Protein AF-A0A853F4I7-F1 (afdb_monomer_lite)

Radius of gyration: 21.57 Å; chains: 1; bounding box: 41×58×52 Å

Secondary structure (DSSP, 8-state):
--------EEEEE-BTTB-EEEE-S-BSSTTSEEEEEEETTT--EEEEPBTTTEEEEEEEEEETTEEEEEEEEEEESSPPPTTEEEEEEE---S-------S-SSS-HHHHHHHHHHHHHHHHHHHHHHHTSPP--TT--------------------

Foldseek 3Di:
DDQPDPDQKDKAFAAQVDQKDKDQAWDDDFVQKWKWKAQQPPRDIDTDDDPPFKDKAFDWDDDDNDTIRRMTMIGGPHGDHRRIMIMMGGHDDLDDPDDDDPDDPDPRVVVSVVSVVVSVVVVVVVVVVVPDDDDDPPDDDDDDDDDPPDDDDPDDDD

pLDDT: mean 84.35, std 14.31, range [34.12, 97.0]

Structure (mmCIF, N/CA/C/O backbone):
data_AF-A0A853F4I7-F1
#
_entry.id   AF-A0A853F4I7-F1
#
loop_
_atom_site.group_PDB
_atom_site.id
_atom_site.type_symbol
_atom_site.label_atom_id
_atom_site.label_alt_id
_atom_site.label_comp_id
_atom_site.label_asym_id
_atom_site.label_entity_id
_atom_site.label_seq_id
_atom_site.pdbx_PDB_ins_code
_atom_site.Cartn_x
_atom_site.Cartn_y
_atom_site.Cartn_z
_atom_site.occupancy
_atom_site.B_iso_or_equiv
_atom_site.auth_seq_id
_atom_site.auth_comp_id
_atom_site.auth_asym_id
_atom_site.auth_atom_id
_atom_site.pdbx_PDB_model_num
ATOM 1 N N . MET A 1 1 ? 20.266 5.084 -2.863 1.00 52.44 1 MET A N 1
ATOM 2 C CA . MET A 1 1 ? 19.005 5.350 -2.140 1.00 52.44 1 MET A CA 1
ATOM 3 C C . MET A 1 1 ? 18.357 4.015 -1.840 1.00 52.44 1 MET A C 1
ATOM 5 O O . MET A 1 1 ? 17.773 3.436 -2.742 1.00 52.44 1 MET A O 1
ATOM 9 N N . ALA A 1 2 ? 18.571 3.481 -0.638 1.00 55.16 2 ALA A N 1
ATOM 10 C CA . ALA A 1 2 ? 18.044 2.181 -0.230 1.00 55.16 2 ALA A CA 1
ATOM 11 C C . ALA A 1 2 ? 16.794 2.379 0.634 1.00 55.16 2 ALA A C 1
ATOM 13 O O . ALA A 1 2 ? 16.713 3.338 1.402 1.00 55.16 2 ALA A O 1
ATOM 14 N N . ILE A 1 3 ? 15.818 1.486 0.491 1.00 63.78 3 ILE A N 1
ATOM 15 C CA . ILE A 1 3 ? 14.719 1.377 1.449 1.00 63.78 3 ILE A CA 1
ATOM 16 C C . ILE A 1 3 ? 15.298 0.666 2.676 1.00 63.78 3 ILE A C 1
ATOM 18 O O . ILE A 1 3 ? 15.558 -0.529 2.619 1.00 63.78 3 ILE A O 1
ATOM 22 N N . ASP A 1 4 ? 15.541 1.420 3.747 1.00 64.38 4 ASP A N 1
ATOM 23 C CA . ASP A 1 4 ? 16.132 0.918 5.004 1.00 64.38 4 ASP A CA 1
ATOM 24 C C . ASP A 1 4 ? 15.067 0.630 6.084 1.00 64.38 4 ASP A C 1
ATOM 26 O O . ASP A 1 4 ? 15.334 0.060 7.136 1.00 64.38 4 ASP A O 1
ATOM 30 N N . VAL A 1 5 ? 13.810 1.002 5.814 1.00 67.50 5 VAL A N 1
ATOM 31 C CA . VAL A 1 5 ? 12.677 0.787 6.722 1.00 67.50 5 VAL A CA 1
ATOM 32 C C . VAL A 1 5 ? 11.815 -0.354 6.192 1.00 67.50 5 VAL A C 1
ATOM 34 O O . VAL A 1 5 ? 11.283 -0.285 5.085 1.00 67.50 5 VAL A O 1
ATOM 37 N N . THR A 1 6 ? 11.649 -1.399 7.000 1.00 71.69 6 THR A N 1
ATOM 38 C CA . THR A 1 6 ? 10.828 -2.579 6.673 1.00 71.69 6 THR A CA 1
ATOM 39 C C . THR A 1 6 ? 9.344 -2.392 6.991 1.00 71.69 6 THR A C 1
ATOM 41 O O . THR A 1 6 ? 8.516 -3.214 6.598 1.00 71.69 6 THR A O 1
ATOM 44 N N . SER A 1 7 ? 8.978 -1.310 7.685 1.00 79.62 7 SER A N 1
ATOM 45 C CA . SER A 1 7 ? 7.586 -1.036 8.033 1.00 79.62 7 SER A CA 1
ATOM 46 C C . SER A 1 7 ? 6.795 -0.496 6.837 1.00 79.62 7 SER A C 1
ATOM 48 O O . SER A 1 7 ? 7.118 0.553 6.285 1.00 79.62 7 SER A O 1
ATOM 50 N N . ASN A 1 8 ? 5.729 -1.207 6.458 1.00 86.75 8 ASN A N 1
ATOM 51 C CA . ASN A 1 8 ? 4.779 -0.803 5.409 1.00 86.75 8 ASN A CA 1
ATOM 52 C C . ASN A 1 8 ? 3.519 -0.111 5.966 1.00 86.75 8 ASN A C 1
ATOM 54 O O . ASN A 1 8 ? 2.627 0.269 5.206 1.00 86.75 8 ASN A O 1
ATOM 58 N N . ARG A 1 9 ? 3.404 -0.024 7.296 1.00 91.94 9 ARG A N 1
ATOM 59 C CA . ARG A 1 9 ? 2.224 0.507 7.979 1.00 91.94 9 ARG A CA 1
ATOM 60 C C . ARG A 1 9 ? 2.586 1.183 9.293 1.00 91.94 9 ARG A C 1
ATOM 62 O O . ARG A 1 9 ? 3.571 0.827 9.934 1.00 91.94 9 ARG A O 1
ATOM 69 N N . VAL A 1 10 ? 1.741 2.103 9.722 1.00 93.00 10 VAL A N 1
ATOM 70 C CA . VAL A 1 10 ? 1.800 2.755 11.030 1.00 93.00 10 VAL A CA 1
ATOM 71 C C . VAL A 1 10 ? 0.409 2.666 11.646 1.00 93.00 10 VAL A C 1
ATOM 73 O O . VAL A 1 10 ? -0.570 2.948 10.964 1.00 93.00 10 VAL A O 1
ATOM 76 N N . GLN A 1 11 ? 0.314 2.253 12.908 1.00 93.44 11 GLN A N 1
ATOM 77 C CA . GLN A 1 11 ? -0.940 2.244 13.661 1.00 93.44 11 GLN A CA 1
ATOM 78 C C . GLN A 1 11 ? -0.738 3.027 14.954 1.00 93.44 11 GLN A C 1
ATOM 80 O O . GLN A 1 11 ? 0.187 2.731 15.711 1.00 93.44 11 GLN A O 1
ATOM 85 N N . VAL A 1 12 ? -1.573 4.038 15.178 1.00 93.81 12 VAL A N 1
ATOM 86 C CA . VAL A 1 12 ? -1.483 4.949 16.327 1.00 93.81 12 VAL A CA 1
ATOM 87 C C . VAL A 1 12 ? -2.878 5.158 16.896 1.00 93.81 12 VAL A C 1
ATOM 89 O O . VAL A 1 12 ? -3.839 5.256 16.143 1.00 93.81 12 VAL A O 1
ATOM 92 N N . GLN A 1 13 ? -2.999 5.231 18.219 1.00 93.00 13 GLN A N 1
ATOM 93 C CA . GLN A 1 13 ? -4.278 5.519 18.867 1.00 93.00 13 GLN A CA 1
ATOM 94 C C . GLN A 1 13 ? -4.762 6.918 18.483 1.00 93.00 13 GLN A C 1
ATOM 96 O O . GLN A 1 13 ? -3.985 7.877 18.518 1.00 93.00 13 GLN A O 1
ATOM 101 N N . ALA A 1 14 ? -6.032 7.028 18.102 1.00 91.12 14 ALA A N 1
ATOM 102 C CA . A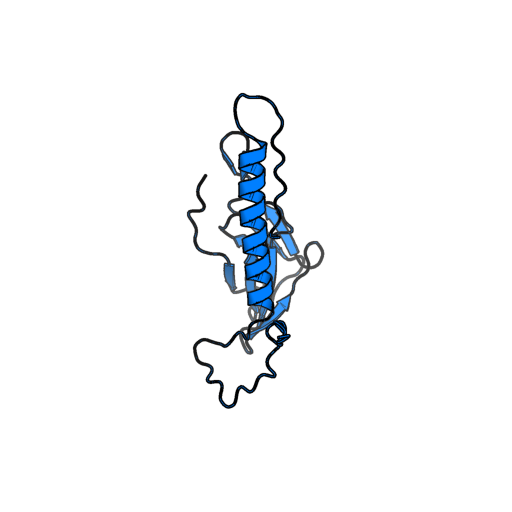LA A 1 14 ? -6.631 8.316 17.811 1.00 91.12 14 ALA A CA 1
ATOM 103 C C . ALA A 1 14 ? -6.841 9.116 19.103 1.00 91.12 14 ALA A C 1
ATOM 105 O O . ALA A 1 14 ? -7.005 8.548 20.184 1.00 91.12 14 ALA A O 1
ATOM 106 N N . SER A 1 15 ? -6.849 10.443 18.979 1.00 87.81 15 SER A N 1
ATOM 107 C CA . SER A 1 15 ? -7.227 11.346 20.062 1.00 87.81 15 SER A CA 1
ATOM 108 C C . SER A 1 15 ? -8.214 12.412 19.593 1.00 87.81 15 SER A C 1
ATOM 110 O O . SER A 1 15 ? -8.058 12.989 18.518 1.00 87.81 15 SER A O 1
ATOM 112 N N . SER A 1 16 ? -9.148 12.762 20.470 1.00 87.88 16 SER A N 1
ATOM 113 C CA . SER A 1 16 ? -10.090 13.883 20.360 1.00 87.88 16 SER A CA 1
ATOM 114 C C . SER A 1 16 ? -9.450 15.268 20.289 1.00 87.88 16 SER A C 1
ATOM 116 O O . SER A 1 16 ? -10.124 16.239 19.953 1.00 87.88 16 SER A O 1
ATOM 118 N N . THR A 1 17 ? -8.149 15.374 20.562 1.00 86.94 17 THR A N 1
ATOM 119 C CA . THR A 1 17 ? -7.395 16.639 20.508 1.00 86.94 17 THR A CA 1
ATOM 120 C C . THR A 1 17 ? -6.344 16.672 19.400 1.00 86.94 17 THR A C 1
ATOM 122 O O . THR A 1 17 ? -5.817 17.739 19.077 1.00 86.94 17 THR A O 1
ATOM 125 N N . VAL A 1 18 ? -6.039 15.521 18.791 1.00 90.25 18 VAL A N 1
ATOM 126 C CA . VAL A 1 18 ? -4.974 15.375 17.795 1.00 90.25 18 VAL A CA 1
ATOM 127 C C . VAL A 1 18 ? -5.573 14.944 16.466 1.00 90.25 18 VAL A C 1
ATOM 129 O O . VAL A 1 18 ? -6.108 13.850 16.313 1.00 90.25 18 VAL A O 1
ATOM 132 N N . ARG A 1 19 ? -5.422 15.799 15.455 1.00 92.12 19 ARG A N 1
ATOM 133 C CA . ARG A 1 19 ? -5.844 15.497 14.078 1.00 92.12 19 ARG A CA 1
ATOM 134 C C . ARG A 1 19 ? -4.703 15.066 13.171 1.00 92.12 19 ARG A C 1
ATOM 136 O O . ARG A 1 19 ? -4.968 14.583 12.074 1.00 92.12 19 ARG A O 1
ATOM 143 N N . LYS A 1 20 ? -3.458 15.291 13.595 1.00 94.75 20 LYS A N 1
ATOM 144 C CA . LYS A 1 20 ? -2.257 15.065 12.793 1.00 94.75 20 LYS A CA 1
ATOM 145 C C . LYS A 1 20 ? -1.551 13.787 13.235 1.00 94.75 20 LYS A C 1
ATOM 147 O O . LYS A 1 20 ? -1.225 13.653 14.408 1.00 94.75 20 LYS A O 1
ATOM 152 N N . TYR A 1 21 ? -1.268 12.907 12.282 1.00 94.62 21 TYR A N 1
ATOM 153 C CA . TYR A 1 21 ? -0.577 11.640 12.508 1.00 94.62 21 TYR A CA 1
ATOM 154 C C . TYR A 1 21 ? 0.576 11.510 11.516 1.00 94.62 21 TYR A C 1
ATOM 156 O O . TYR A 1 21 ? 0.376 11.631 10.307 1.00 94.62 21 TYR A O 1
ATOM 164 N N . ASP A 1 22 ? 1.784 11.290 12.024 1.00 94.31 22 ASP A N 1
ATOM 165 C CA . ASP A 1 22 ? 2.991 11.185 11.206 1.00 94.31 22 ASP A CA 1
ATOM 166 C C . ASP A 1 22 ? 3.246 9.730 10.768 1.00 94.31 22 ASP A C 1
ATOM 168 O O . ASP A 1 22 ? 2.919 8.776 11.476 1.00 94.31 22 ASP A O 1
ATOM 172 N N . PHE A 1 23 ? 3.871 9.556 9.604 1.00 92.31 23 PHE A N 1
ATOM 173 C CA . PHE A 1 23 ? 4.362 8.270 9.111 1.00 92.31 23 PHE A CA 1
ATOM 174 C C . PHE A 1 23 ? 5.812 8.388 8.625 1.00 92.31 23 PHE A C 1
ATOM 176 O O . PHE A 1 23 ? 6.263 9.446 8.181 1.00 92.31 23 PHE A O 1
ATOM 183 N N . ASN A 1 24 ? 6.556 7.284 8.708 1.00 89.44 24 ASN A N 1
ATOM 184 C CA . ASN A 1 24 ? 8.012 7.238 8.533 1.00 89.44 24 ASN A CA 1
ATOM 185 C C . ASN A 1 24 ? 8.479 6.232 7.464 1.00 89.44 24 ASN A C 1
ATOM 187 O O . ASN A 1 24 ? 9.566 5.666 7.571 1.00 89.44 24 ASN A O 1
ATOM 191 N N . PHE A 1 25 ? 7.653 5.990 6.449 1.00 88.06 25 PHE A N 1
ATOM 192 C CA . PHE A 1 25 ? 7.997 5.146 5.308 1.00 88.06 25 PHE A CA 1
ATOM 193 C C . PHE A 1 25 ? 7.899 5.923 3.995 1.00 88.06 25 PHE A C 1
ATOM 195 O O . PHE A 1 25 ? 7.179 6.916 3.879 1.00 88.06 25 PHE A O 1
ATOM 202 N N . ARG A 1 26 ? 8.621 5.434 2.983 1.00 87.19 26 ARG A N 1
ATOM 203 C CA . ARG A 1 26 ? 8.705 6.085 1.676 1.00 87.19 26 ARG A CA 1
ATOM 204 C C . ARG A 1 26 ? 7.446 5.892 0.831 1.00 87.19 26 ARG A C 1
ATOM 206 O O . ARG A 1 26 ? 7.003 4.752 0.672 1.00 87.19 26 ARG A O 1
ATOM 213 N N . VAL A 1 27 ? 6.987 6.987 0.224 1.00 89.31 27 VAL A N 1
ATOM 214 C CA . VAL A 1 27 ? 5.939 7.077 -0.810 1.00 89.31 27 VAL A CA 1
ATOM 215 C C . VAL A 1 27 ? 6.416 7.944 -1.986 1.00 89.31 27 VAL A C 1
ATOM 217 O O . VAL A 1 27 ? 7.452 8.608 -1.880 1.00 89.31 27 VAL A O 1
ATOM 220 N N . PHE A 1 28 ? 5.703 7.931 -3.112 1.00 87.75 28 PHE A N 1
ATOM 221 C CA . PHE A 1 28 ? 6.027 8.747 -4.291 1.00 87.75 28 PHE A CA 1
ATOM 222 C C . PHE A 1 28 ? 5.044 9.903 -4.488 1.00 87.75 28 PHE A C 1
ATOM 224 O O . PHE A 1 28 ? 5.441 10.962 -4.968 1.00 87.75 28 PHE A O 1
ATOM 231 N N . GLN A 1 29 ? 3.800 9.729 -4.054 1.00 90.12 29 GLN A N 1
ATOM 232 C CA . GLN A 1 29 ? 2.728 10.722 -4.119 1.00 90.12 29 GLN A CA 1
ATOM 233 C C . GLN A 1 29 ? 1.760 10.562 -2.938 1.00 90.12 29 GLN A C 1
ATOM 235 O O . GLN A 1 29 ? 1.812 9.590 -2.184 1.00 90.12 29 GLN A O 1
ATOM 240 N N . ASP A 1 30 ? 0.879 11.540 -2.750 1.00 91.06 30 ASP A N 1
ATOM 241 C CA . ASP A 1 30 ? -0.112 11.560 -1.668 1.00 91.06 30 ASP A CA 1
ATOM 242 C C . ASP A 1 30 ? -1.166 10.448 -1.788 1.00 91.06 30 ASP A C 1
ATOM 244 O O . ASP A 1 30 ? -1.679 9.968 -0.776 1.00 91.06 30 ASP A O 1
ATOM 248 N N . THR A 1 31 ? -1.451 10.015 -3.015 1.00 92.69 31 THR A N 1
ATOM 249 C CA . THR A 1 31 ? -2.380 8.923 -3.331 1.00 92.69 31 THR A CA 1
ATOM 250 C C . THR A 1 31 ? -1.826 7.525 -3.049 1.00 92.69 31 THR A C 1
ATOM 252 O O . THR A 1 31 ? -2.599 6.570 -3.055 1.00 92.69 31 THR A O 1
ATOM 255 N N . ASP A 1 32 ? -0.538 7.382 -2.713 1.00 92.44 32 ASP A N 1
ATOM 256 C CA . ASP A 1 32 ? 0.086 6.084 -2.400 1.00 92.44 32 ASP A CA 1
ATOM 257 C C . ASP A 1 32 ? -0.226 5.578 -0.972 1.00 92.44 32 ASP A C 1
ATOM 259 O O . ASP A 1 32 ? 0.488 4.736 -0.411 1.00 92.44 32 ASP A O 1
ATOM 263 N N . LEU A 1 33 ? -1.261 6.126 -0.336 1.00 93.88 33 LEU A N 1
ATOM 264 C CA . LEU A 1 33 ? -1.642 5.856 1.045 1.00 93.88 33 LEU A CA 1
ATOM 265 C C . LEU A 1 33 ? -3.100 5.414 1.124 1.00 93.88 33 LEU A C 1
ATOM 267 O O . LEU A 1 33 ? -3.992 6.075 0.596 1.00 93.88 33 LEU A O 1
ATOM 271 N N . GLU A 1 34 ? -3.345 4.361 1.893 1.00 95.31 34 GLU A N 1
ATOM 272 C CA . GLU A 1 34 ? -4.663 4.049 2.429 1.00 95.31 34 GLU A CA 1
ATOM 273 C C . GLU A 1 34 ? -4.689 4.343 3.924 1.00 95.31 34 GLU A C 1
ATOM 275 O O . GLU A 1 34 ? -3.797 3.941 4.674 1.00 95.31 34 GLU A O 1
ATOM 280 N N . VAL A 1 35 ? -5.732 5.042 4.359 1.00 95.62 35 VAL A N 1
ATOM 281 C CA . VAL A 1 35 ? -5.946 5.370 5.765 1.00 95.62 35 VAL A CA 1
ATOM 282 C C . VAL A 1 35 ? -7.226 4.695 6.222 1.00 95.62 35 VAL A C 1
ATOM 284 O O . VAL A 1 35 ? -8.274 4.848 5.597 1.00 95.62 35 VAL A O 1
ATOM 287 N N . TYR A 1 36 ? -7.138 3.972 7.329 1.00 96.25 36 TYR A N 1
ATOM 288 C CA . TYR A 1 36 ? -8.264 3.314 7.968 1.00 96.25 36 TYR A CA 1
ATOM 289 C C . TYR A 1 36 ? -8.427 3.831 9.394 1.00 96.25 36 TYR A C 1
ATOM 291 O O . TYR A 1 36 ? -7.440 4.081 10.089 1.00 96.25 36 TYR A O 1
ATOM 299 N N . LEU A 1 37 ? -9.675 3.940 9.839 1.00 95.44 37 LEU A N 1
ATOM 300 C CA . LEU A 1 37 ? -9.997 3.959 11.261 1.00 95.44 37 LEU A CA 1
ATOM 301 C C . LEU A 1 37 ? -10.320 2.534 11.688 1.00 95.44 37 LEU A C 1
ATOM 303 O O . LEU A 1 37 ? -11.118 1.860 11.042 1.00 95.44 37 LEU A O 1
ATOM 307 N N . VAL A 1 38 ? -9.669 2.069 12.746 1.00 95.06 38 VAL A N 1
ATOM 308 C CA . VAL A 1 38 ? -9.877 0.741 13.318 1.00 95.06 38 VAL A CA 1
ATOM 309 C C . VAL A 1 38 ? -10.566 0.915 14.659 1.00 95.06 38 VAL A C 1
ATOM 311 O O . VAL A 1 38 ? -10.006 1.537 15.558 1.00 95.06 38 VAL A O 1
ATOM 314 N N . ASN A 1 39 ? -11.777 0.394 14.810 1.00 92.69 39 ASN A N 1
ATOM 315 C CA . ASN A 1 39 ? -12.476 0.436 16.090 1.00 92.69 39 ASN A CA 1
ATOM 316 C C . ASN A 1 39 ? -11.825 -0.563 17.054 1.00 92.69 39 ASN A C 1
ATOM 318 O O . ASN A 1 39 ? -11.680 -1.748 16.749 1.00 92.69 39 ASN A O 1
ATOM 322 N N . ARG A 1 40 ? -11.414 -0.093 18.233 1.00 89.56 40 ARG A N 1
ATOM 323 C CA . ARG A 1 40 ? -10.652 -0.909 19.187 1.00 89.56 40 ARG A CA 1
ATOM 324 C C . ARG A 1 40 ? -11.488 -2.006 19.851 1.00 89.56 40 ARG A C 1
ATOM 326 O O . ARG A 1 40 ? -10.927 -2.981 20.342 1.00 89.56 40 ARG A O 1
ATOM 333 N N . SER A 1 41 ? -12.809 -1.844 19.890 1.00 89.81 41 SER A N 1
ATOM 334 C CA . SER A 1 41 ? -13.710 -2.779 20.573 1.00 89.81 41 SER A CA 1
ATOM 335 C C . SER A 1 41 ? -14.016 -4.034 19.753 1.00 89.81 41 SER A C 1
ATOM 337 O O . SER A 1 41 ? -14.081 -5.126 20.315 1.00 89.81 41 SER A O 1
ATOM 339 N N . ASP A 1 42 ? -14.168 -3.893 18.437 1.00 88.44 42 ASP A N 1
ATOM 340 C CA . ASP A 1 42 ? -14.612 -4.963 17.538 1.00 88.44 42 ASP A CA 1
ATOM 341 C C . ASP A 1 42 ? -13.655 -5.217 16.358 1.00 88.44 42 ASP A C 1
ATOM 343 O O . ASP A 1 42 ? -13.896 -6.117 15.553 1.00 88.44 42 ASP A O 1
ATOM 347 N N . ALA A 1 43 ? -12.554 -4.461 16.273 1.00 86.62 43 ALA A N 1
ATOM 348 C CA . ALA A 1 43 ? -11.559 -4.512 15.202 1.00 86.62 43 ALA A CA 1
ATOM 349 C C . ALA A 1 43 ? -12.126 -4.254 13.791 1.00 86.62 43 ALA A C 1
ATOM 351 O O . ALA A 1 43 ? -11.501 -4.632 12.794 1.00 86.62 43 ALA A O 1
ATOM 352 N N . THR A 1 44 ? -13.288 -3.603 13.685 1.00 89.62 44 THR A N 1
ATOM 353 C CA . THR A 1 44 ? -13.843 -3.178 12.394 1.00 89.62 44 THR A CA 1
ATOM 354 C C . THR A 1 44 ? -12.994 -2.067 11.782 1.00 89.62 44 THR A C 1
ATOM 356 O O . THR A 1 44 ? -12.424 -1.240 12.496 1.00 89.62 44 THR A O 1
ATOM 359 N N . THR A 1 45 ? -12.870 -2.066 10.452 1.00 93.44 45 THR A N 1
ATOM 360 C CA . THR A 1 45 ? -12.048 -1.096 9.720 1.00 93.44 45 THR A CA 1
ATOM 361 C C . THR A 1 45 ? -12.890 -0.252 8.768 1.00 93.44 45 THR A C 1
ATOM 363 O O . THR A 1 45 ? -13.665 -0.771 7.966 1.00 93.44 45 THR A O 1
ATOM 366 N N . GLU A 1 46 ? -12.707 1.066 8.824 1.00 94.00 46 GLU A N 1
ATOM 367 C CA . GLU A 1 46 ? -13.383 2.033 7.958 1.00 94.00 46 GLU A CA 1
ATOM 368 C C . GLU A 1 46 ? -12.371 2.776 7.084 1.00 94.00 46 GLU A C 1
ATOM 370 O O . GLU A 1 46 ? -11.508 3.497 7.593 1.00 94.00 46 GLU A O 1
ATOM 375 N N . LEU A 1 47 ? -12.487 2.624 5.761 1.00 95.69 47 LEU A N 1
ATOM 376 C CA . LEU A 1 47 ? -11.625 3.310 4.796 1.00 95.69 47 LEU A CA 1
ATOM 377 C C . LEU A 1 47 ? -11.957 4.805 4.734 1.00 95.69 47 LEU A C 1
ATOM 379 O O . LEU A 1 47 ? -13.086 5.192 4.431 1.00 95.69 47 LEU A O 1
ATOM 383 N N . GLN A 1 48 ? -10.941 5.633 4.941 1.00 95.75 48 GLN A N 1
ATOM 384 C CA . GLN A 1 48 ? -11.026 7.087 4.873 1.00 95.75 48 GLN A CA 1
ATOM 385 C C . GLN A 1 48 ? -10.663 7.572 3.468 1.00 95.75 48 GLN A C 1
ATOM 387 O O . GLN A 1 48 ? -9.800 6.999 2.799 1.00 95.75 48 GLN A O 1
ATOM 392 N N . ARG A 1 49 ? -11.300 8.648 3.000 1.00 95.06 49 ARG A N 1
ATOM 393 C CA . ARG A 1 49 ? -11.089 9.193 1.653 1.00 95.06 49 ARG A CA 1
ATOM 394 C C . ARG A 1 49 ? -10.129 10.376 1.668 1.00 95.06 49 ARG A C 1
ATOM 396 O O . ARG A 1 49 ? -10.372 11.387 2.337 1.00 95.06 49 ARG A O 1
ATOM 403 N N . LEU A 1 50 ? -9.085 10.291 0.844 1.00 94.06 50 LEU A N 1
ATOM 404 C CA . LEU A 1 50 ? -8.190 11.413 0.568 1.00 94.06 50 LEU A CA 1
ATOM 405 C C . LEU A 1 50 ? -8.998 12.617 0.062 1.00 94.06 50 LEU A C 1
ATOM 407 O O . LEU A 1 50 ? -9.973 12.471 -0.676 1.00 94.06 50 LEU A O 1
ATOM 411 N N . SER A 1 51 ? -8.616 13.819 0.481 1.00 92.38 51 SER A N 1
ATOM 412 C CA . SER A 1 51 ? -9.280 15.078 0.113 1.00 92.38 51 SER A CA 1
ATOM 413 C C . SER A 1 51 ? -10.721 15.249 0.614 1.00 92.38 51 SER A C 1
ATOM 415 O O . SER A 1 51 ? -11.276 16.338 0.480 1.00 92.38 51 SER A O 1
ATOM 417 N N . THR A 1 52 ? -11.308 14.262 1.292 1.00 94.44 52 THR A N 1
ATOM 418 C CA . THR A 1 52 ? -12.582 14.428 2.011 1.00 94.44 52 THR A CA 1
ATOM 419 C C . THR A 1 52 ? -12.335 14.329 3.505 1.00 94.44 52 THR A C 1
ATOM 421 O O . THR A 1 52 ? -12.415 15.344 4.191 1.00 94.44 52 THR A O 1
ATOM 424 N N . ASP A 1 53 ? -11.899 13.167 3.982 1.00 94.56 53 ASP A N 1
ATOM 425 C CA . ASP A 1 53 ? -11.784 12.870 5.410 1.00 94.56 53 ASP A CA 1
ATOM 426 C C . ASP A 1 53 ? -10.427 13.299 5.971 1.00 94.56 53 ASP A C 1
ATOM 428 O O . ASP A 1 53 ? -10.356 13.828 7.081 1.00 94.56 53 ASP A O 1
ATOM 432 N N . TYR A 1 54 ? -9.364 13.188 5.170 1.00 95.69 54 TYR A N 1
ATOM 433 C CA . TYR A 1 54 ? -8.011 13.605 5.540 1.00 95.69 54 TYR A CA 1
ATOM 434 C C . TYR A 1 54 ? -7.277 14.329 4.402 1.00 95.69 54 TYR A C 1
ATOM 436 O O . TYR A 1 54 ? -7.731 14.387 3.253 1.00 95.69 54 TYR A O 1
ATOM 444 N N . ARG A 1 55 ? -6.144 14.944 4.741 1.00 95.88 55 ARG A N 1
ATOM 445 C CA . ARG A 1 55 ? -5.164 15.538 3.822 1.00 95.88 55 ARG A CA 1
ATOM 446 C C . ARG A 1 55 ? -3.786 14.984 4.128 1.00 95.88 55 ARG A C 1
ATOM 448 O O . ARG A 1 55 ? -3.507 14.672 5.280 1.00 95.88 55 ARG A O 1
ATOM 455 N N . VAL A 1 56 ? -2.936 14.903 3.115 1.00 95.38 56 VAL A N 1
ATOM 456 C CA . VAL A 1 56 ? -1.562 14.416 3.247 1.00 95.38 56 VAL A CA 1
ATOM 457 C C . VAL A 1 56 ? -0.610 15.586 3.061 1.00 95.38 56 VAL A C 1
ATOM 459 O O . VAL A 1 56 ? -0.772 16.395 2.150 1.00 95.38 56 VAL A O 1
ATOM 462 N N . VAL A 1 57 ? 0.394 15.666 3.924 1.00 94.12 57 VAL A N 1
ATOM 463 C CA . VAL A 1 57 ? 1.545 16.549 3.764 1.00 94.12 57 VAL A CA 1
ATOM 464 C C . VAL A 1 57 ? 2.776 15.665 3.707 1.00 94.12 57 VAL A C 1
ATOM 466 O O . VAL A 1 57 ? 3.130 15.019 4.694 1.00 94.12 57 VAL A O 1
ATOM 469 N N . LEU A 1 58 ? 3.410 15.623 2.540 1.00 91.31 58 LEU A N 1
ATOM 470 C CA . LEU A 1 58 ? 4.649 14.889 2.337 1.00 91.31 58 LEU A CA 1
ATOM 471 C C . LEU A 1 58 ? 5.837 15.780 2.672 1.00 91.31 58 LEU A C 1
ATOM 473 O O . LEU A 1 58 ? 5.894 16.941 2.262 1.00 91.31 58 LEU A O 1
ATOM 477 N N . THR A 1 59 ? 6.807 15.221 3.385 1.00 87.12 59 THR A N 1
ATOM 478 C CA . THR A 1 59 ? 8.051 15.920 3.682 1.00 87.12 59 THR A CA 1
ATOM 479 C C . THR A 1 59 ? 9.077 15.523 2.633 1.00 87.12 59 THR A C 1
ATOM 481 O O . THR A 1 59 ? 9.541 14.383 2.567 1.00 87.12 59 THR A O 1
ATOM 484 N N . ALA A 1 60 ? 9.403 16.477 1.768 1.00 82.38 60 ALA A N 1
ATOM 485 C CA . ALA A 1 60 ? 10.350 16.262 0.692 1.00 82.38 60 ALA A CA 1
ATOM 486 C C . ALA A 1 60 ? 11.779 16.262 1.249 1.00 82.38 60 ALA A C 1
ATOM 488 O O . ALA A 1 60 ? 12.230 17.234 1.853 1.00 82.38 60 ALA A O 1
ATOM 489 N N . THR A 1 61 ? 12.497 15.164 1.048 1.00 78.44 61 THR A N 1
ATOM 490 C CA . THR A 1 61 ? 13.944 15.103 1.237 1.00 78.44 61 THR A CA 1
ATOM 491 C C . THR A 1 61 ? 14.584 15.067 -0.140 1.00 78.44 61 THR A C 1
ATOM 493 O O . THR A 1 61 ? 14.355 14.139 -0.913 1.00 78.44 61 THR A O 1
ATOM 496 N N . THR A 1 62 ? 15.401 16.059 -0.469 1.00 72.38 62 THR A N 1
ATOM 497 C CA . THR A 1 62 ? 16.212 16.002 -1.686 1.00 72.38 62 THR A CA 1
ATOM 498 C C . THR A 1 62 ? 17.357 15.028 -1.453 1.00 72.38 62 THR A C 1
ATOM 500 O O . THR A 1 62 ? 18.133 15.217 -0.515 1.00 72.38 62 THR A O 1
ATOM 503 N N . VAL A 1 63 ? 17.520 14.014 -2.304 1.00 63.34 63 VAL A N 1
ATOM 504 C CA . VAL A 1 63 ? 18.820 13.339 -2.387 1.00 63.34 63 VAL A CA 1
ATOM 505 C C . VAL A 1 63 ? 19.246 13.154 -3.835 1.00 63.34 63 VAL A C 1
ATOM 507 O O . VAL A 1 63 ? 18.525 12.604 -4.667 1.00 63.34 63 VAL A O 1
ATOM 510 N N . GLY A 1 64 ? 20.437 13.680 -4.131 1.00 71.31 64 GLY A N 1
ATOM 511 C CA . GLY A 1 64 ? 20.852 13.960 -5.501 1.00 71.31 64 GLY A CA 1
ATOM 512 C C . GLY A 1 64 ? 19.898 14.963 -6.155 1.00 71.31 64 GLY A C 1
ATOM 513 O O . GLY A 1 64 ? 19.515 15.955 -5.541 1.00 71.31 64 GLY A O 1
ATOM 514 N N . SER A 1 65 ? 19.485 14.672 -7.387 1.00 66.94 65 SER A N 1
ATOM 515 C CA . SER A 1 65 ? 18.526 15.479 -8.157 1.00 66.94 65 SER A CA 1
ATOM 516 C C . SER A 1 65 ? 17.070 15.018 -8.006 1.00 66.94 65 SER A C 1
ATOM 518 O O . SER A 1 65 ? 16.201 15.511 -8.718 1.00 66.94 65 SER A O 1
ATOM 520 N N . VAL A 1 66 ? 16.792 14.059 -7.113 1.00 67.75 66 VAL A N 1
ATOM 521 C CA . VAL A 1 66 ? 15.478 13.413 -6.990 1.00 67.75 66 VAL A CA 1
ATOM 522 C C . VAL A 1 66 ? 14.827 13.791 -5.663 1.00 67.75 66 VAL A C 1
ATOM 524 O O . VAL A 1 66 ?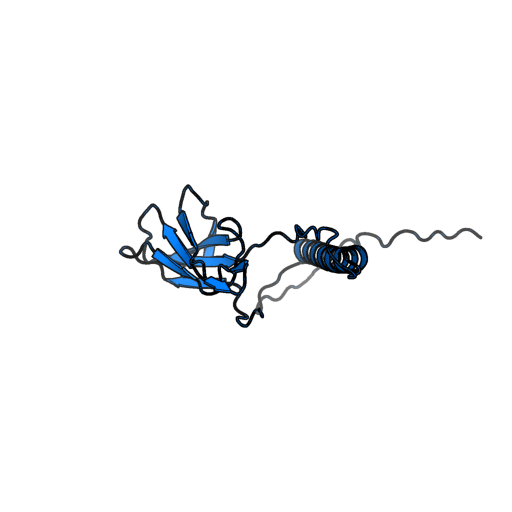 15.438 13.681 -4.596 1.00 67.75 66 VAL A O 1
ATOM 527 N N . GLN A 1 67 ? 13.563 14.212 -5.729 1.00 74.56 67 GLN A N 1
ATOM 528 C CA . GLN A 1 67 ? 12.730 14.394 -4.544 1.00 74.56 67 GLN A CA 1
ATOM 529 C C . GLN A 1 67 ? 12.308 13.033 -3.992 1.00 74.56 67 GLN A C 1
ATOM 531 O O . GLN A 1 67 ? 11.841 12.153 -4.716 1.00 74.56 67 GLN A O 1
ATOM 536 N N . ALA A 1 68 ? 12.503 12.846 -2.694 1.00 77.94 68 ALA A N 1
ATOM 537 C CA . ALA A 1 68 ? 12.159 11.632 -1.980 1.00 77.94 68 ALA A CA 1
ATOM 538 C C . ALA A 1 68 ? 11.237 11.957 -0.807 1.00 77.94 68 ALA A C 1
ATOM 540 O O . ALA A 1 68 ? 11.638 12.659 0.118 1.00 77.94 68 ALA A O 1
ATOM 541 N N . PHE A 1 69 ? 10.035 11.388 -0.796 1.00 85.62 69 PHE A N 1
ATOM 542 C CA . PHE A 1 69 ? 9.117 11.500 0.336 1.00 85.62 69 PHE A CA 1
ATOM 543 C C . PHE A 1 69 ? 9.292 10.284 1.242 1.00 85.62 69 PHE A C 1
ATOM 545 O O . PHE A 1 69 ? 8.604 9.280 1.097 1.00 85.62 69 PHE A O 1
ATOM 552 N N . ASN A 1 70 ? 10.284 10.336 2.132 1.00 84.12 70 ASN A N 1
ATOM 553 C CA . ASN A 1 70 ? 10.590 9.229 3.051 1.00 84.12 70 ASN A CA 1
ATOM 554 C C . ASN A 1 70 ? 9.721 9.244 4.319 1.00 84.12 70 ASN A C 1
ATOM 556 O O . ASN A 1 70 ? 9.708 8.273 5.073 1.00 84.12 70 ASN A O 1
ATOM 560 N N . ASN A 1 71 ? 9.040 10.358 4.568 1.00 88.12 71 ASN A N 1
ATOM 561 C CA . ASN A 1 71 ? 8.139 10.574 5.683 1.00 88.12 71 ASN A CA 1
ATOM 562 C C . ASN A 1 71 ? 7.094 11.631 5.307 1.00 88.12 71 ASN A C 1
ATOM 564 O O . ASN A 1 71 ? 7.203 12.347 4.305 1.00 88.12 71 ASN A O 1
ATOM 568 N N . GLY A 1 72 ? 6.064 11.724 6.128 1.00 91.88 72 GLY A N 1
ATOM 569 C CA . GLY A 1 72 ? 5.002 12.692 5.951 1.00 91.88 72 GLY A CA 1
ATOM 570 C C . GLY A 1 72 ? 4.018 12.614 7.097 1.00 91.88 72 GLY A C 1
ATOM 571 O O . GLY A 1 72 ? 4.258 11.962 8.112 1.00 91.88 72 GLY A O 1
ATOM 572 N N . SER A 1 73 ? 2.902 13.299 6.926 1.00 94.50 73 SER A N 1
ATOM 573 C CA . SER A 1 73 ? 1.831 13.311 7.904 1.00 94.50 73 SER A CA 1
ATOM 574 C C . SER A 1 73 ? 0.481 13.357 7.226 1.00 94.50 73 SER A C 1
ATOM 576 O O . SER A 1 73 ? 0.342 13.912 6.133 1.00 94.50 73 SER A O 1
ATOM 578 N N . ILE A 1 74 ? -0.513 12.789 7.889 1.00 95.75 74 ILE A N 1
ATOM 579 C CA . ILE A 1 74 ? -1.912 12.968 7.535 1.00 95.75 74 ILE A CA 1
ATOM 580 C C . ILE A 1 74 ? -2.574 13.879 8.561 1.00 95.75 74 ILE A C 1
ATOM 582 O O . ILE A 1 74 ? -2.257 13.816 9.747 1.00 95.75 74 ILE A O 1
ATOM 586 N N . THR A 1 75 ? -3.507 14.708 8.106 1.00 96.12 75 THR A N 1
ATOM 587 C CA . THR A 1 75 ? -4.340 15.548 8.969 1.00 96.12 75 THR A CA 1
ATOM 588 C C . THR A 1 75 ? -5.804 15.295 8.654 1.00 96.12 75 THR A C 1
ATOM 590 O O . THR A 1 75 ? -6.234 15.498 7.516 1.00 96.12 75 THR A O 1
ATOM 593 N N . PHE A 1 76 ? -6.576 14.872 9.650 1.00 95.62 76 PHE A N 1
ATOM 594 C CA . PHE A 1 76 ? -8.019 14.697 9.519 1.00 95.62 76 PHE A CA 1
ATOM 595 C C . PHE A 1 76 ? -8.753 16.039 9.478 1.00 95.62 76 PHE A C 1
ATOM 597 O O . PHE A 1 76 ? -8.363 17.019 10.116 1.00 95.62 76 PHE A O 1
ATOM 604 N N . THR A 1 77 ? -9.841 16.088 8.714 1.00 93.62 77 THR A N 1
ATOM 605 C CA . THR A 1 77 ? -10.697 17.278 8.599 1.00 93.62 77 THR A CA 1
ATOM 606 C C . THR A 1 77 ? -11.615 17.464 9.808 1.00 93.62 77 THR A C 1
ATOM 608 O O . THR A 1 77 ? -12.000 18.593 10.116 1.00 93.62 77 THR A O 1
ATOM 611 N N . LYS A 1 78 ? -11.925 16.374 10.516 1.00 90.62 78 LYS A N 1
ATOM 612 C CA . LYS A 1 78 ? -12.743 16.332 11.734 1.00 90.62 78 LYS A CA 1
ATOM 613 C C . LYS A 1 78 ? -11.944 15.739 12.895 1.00 90.62 78 LYS A C 1
ATOM 615 O O . LYS A 1 78 ? -10.958 15.042 12.668 1.00 90.62 78 LYS A O 1
ATOM 620 N N . ASP A 1 79 ? -12.374 16.032 14.120 1.00 89.62 79 ASP A N 1
ATOM 621 C CA . ASP A 1 79 ? -11.854 15.346 15.306 1.00 89.62 79 ASP A CA 1
ATOM 622 C C . ASP A 1 79 ? -12.243 13.867 15.275 1.00 89.62 79 ASP A C 1
ATOM 624 O O . ASP A 1 79 ? -13.332 13.511 14.817 1.00 89.62 79 ASP A O 1
ATOM 628 N N . LEU A 1 80 ? -11.339 13.023 15.764 1.00 91.25 80 LEU A N 1
ATOM 629 C CA . LEU A 1 80 ? -11.566 11.593 15.950 1.00 91.25 80 LEU A CA 1
ATOM 630 C C . LEU A 1 80 ? -11.948 11.321 17.407 1.00 91.25 80 LEU A C 1
ATOM 632 O O . LEU A 1 80 ? -11.611 12.106 18.286 1.00 91.25 80 LEU A O 1
ATOM 636 N N . THR A 1 81 ? -12.635 10.217 17.689 1.00 89.75 81 THR A N 1
ATOM 637 C CA . THR A 1 81 ? -12.847 9.777 19.077 1.00 89.75 81 THR A CA 1
ATOM 638 C C . THR A 1 81 ? -11.699 8.876 19.531 1.00 89.75 81 THR A C 1
ATOM 640 O O . THR A 1 81 ? -11.053 8.217 18.715 1.00 89.75 81 THR A O 1
ATOM 643 N N . ASP A 1 82 ? -11.456 8.819 20.842 1.00 90.31 82 ASP A N 1
ATOM 644 C CA . ASP A 1 82 ? -10.355 8.041 21.439 1.00 90.31 82 ASP A CA 1
ATOM 645 C C . ASP A 1 82 ? -10.557 6.508 21.318 1.00 90.31 82 ASP A C 1
ATOM 647 O O . ASP A 1 82 ? -9.664 5.714 21.639 1.00 90.31 82 ASP A O 1
ATOM 651 N N . ASP A 1 83 ? -11.731 6.083 20.839 1.00 92.31 83 ASP A N 1
ATOM 652 C CA . ASP A 1 83 ? -12.125 4.682 20.646 1.00 92.31 83 ASP A CA 1
ATOM 653 C C . ASP A 1 83 ? -11.509 4.043 19.390 1.00 92.31 83 ASP A C 1
ATOM 655 O O . ASP A 1 83 ? -11.514 2.815 19.251 1.00 92.31 83 ASP A O 1
ATOM 659 N N . PHE A 1 84 ? -10.962 4.857 18.483 1.00 93.88 84 PHE A N 1
ATOM 660 C CA . PHE A 1 84 ? -10.363 4.392 17.235 1.00 93.88 84 PHE A CA 1
ATOM 661 C C . PHE A 1 84 ? -8.834 4.369 17.289 1.00 93.88 84 PHE A C 1
ATOM 663 O O . PHE A 1 84 ? -8.189 5.130 18.011 1.00 93.88 84 PHE A O 1
ATOM 670 N N . ASP A 1 85 ? -8.245 3.525 16.451 1.00 94.56 85 ASP A N 1
ATOM 671 C CA . ASP A 1 85 ? -6.850 3.610 16.045 1.00 94.56 85 ASP A CA 1
ATOM 672 C C . ASP A 1 85 ? -6.776 4.069 14.582 1.00 94.56 85 ASP A C 1
ATOM 674 O O . ASP A 1 85 ? -7.528 3.608 13.723 1.00 94.56 85 ASP A O 1
ATOM 678 N N . VAL A 1 86 ? -5.840 4.962 14.281 1.00 95.44 86 VAL A N 1
ATOM 679 C CA . VAL A 1 86 ? -5.509 5.388 12.922 1.00 95.44 86 VAL A CA 1
ATOM 680 C C . VAL A 1 86 ? -4.486 4.417 12.348 1.00 95.44 86 VAL A C 1
ATOM 682 O O . VAL A 1 86 ? -3.356 4.342 12.833 1.00 95.44 86 VAL A O 1
ATOM 685 N N . LEU A 1 87 ? -4.867 3.695 11.297 1.00 95.25 87 LEU A N 1
ATOM 686 C CA . LEU A 1 87 ? -3.987 2.817 10.532 1.00 95.25 87 LEU A CA 1
ATOM 687 C C . LEU A 1 87 ? -3.653 3.471 9.189 1.00 95.25 87 LEU A C 1
ATOM 689 O O . LEU A 1 87 ? -4.519 3.641 8.336 1.00 95.25 87 LEU A O 1
ATOM 693 N N . ILE A 1 88 ? -2.380 3.794 8.989 1.00 95.44 88 ILE A N 1
ATOM 694 C CA . ILE A 1 88 ? -1.837 4.325 7.738 1.00 95.44 88 ILE A CA 1
ATOM 695 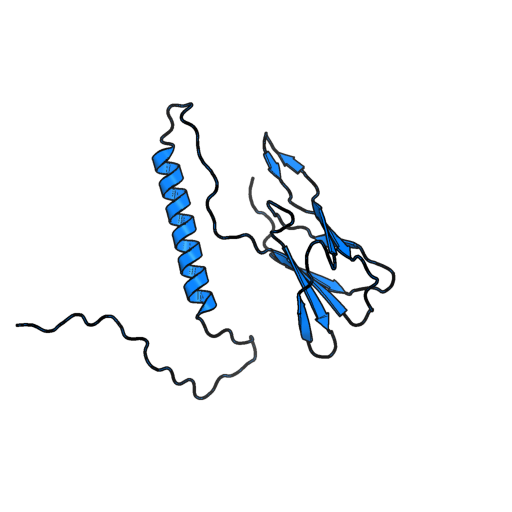C C . ILE A 1 88 ? -1.066 3.201 7.058 1.00 95.44 88 ILE A C 1
ATOM 697 O O . ILE A 1 88 ? -0.096 2.679 7.614 1.00 95.44 88 ILE A O 1
ATOM 701 N N . LEU A 1 89 ? -1.487 2.825 5.859 1.00 94.62 89 LEU A N 1
ATOM 702 C CA . LEU A 1 89 ? -0.893 1.757 5.071 1.00 94.62 89 LEU A CA 1
ATOM 703 C C . LEU A 1 89 ? -0.416 2.308 3.731 1.00 94.62 89 LEU A C 1
ATOM 705 O O . LEU A 1 89 ? -1.110 3.074 3.069 1.00 94.62 89 LEU A O 1
ATOM 709 N N . ARG A 1 90 ? 0.777 1.895 3.310 1.00 93.25 90 ARG A N 1
ATOM 710 C CA . ARG A 1 90 ? 1.284 2.225 1.980 1.00 93.25 90 ARG A CA 1
ATOM 711 C C . ARG A 1 90 ? 0.643 1.335 0.919 1.00 93.25 90 ARG A C 1
ATOM 713 O O . ARG A 1 90 ? 0.724 0.108 1.019 1.00 93.25 90 ARG A O 1
ATOM 720 N N . LYS A 1 91 ? 0.107 1.960 -0.126 1.00 91.94 91 LYS A N 1
ATOM 721 C CA . LYS A 1 91 ? -0.446 1.318 -1.320 1.00 91.94 91 LYS A CA 1
ATOM 722 C C . LYS A 1 91 ? 0.054 2.034 -2.571 1.00 91.94 91 LYS A C 1
ATOM 724 O O . LYS A 1 91 ? -0.596 2.930 -3.092 1.00 91.94 91 LYS A O 1
ATOM 729 N N . VAL A 1 92 ? 1.225 1.618 -3.042 1.00 91.06 92 VAL A N 1
ATOM 730 C CA . VAL A 1 92 ? 1.790 2.091 -4.311 1.00 91.06 92 VAL A CA 1
ATOM 731 C C . VAL A 1 92 ? 1.295 1.165 -5.426 1.00 91.06 92 VAL A C 1
ATOM 733 O O . VAL A 1 92 ? 1.408 -0.051 -5.265 1.00 91.06 92 VAL A O 1
ATOM 736 N N . PRO A 1 93 ? 0.762 1.686 -6.543 1.00 91.00 93 PRO A N 1
ATOM 737 C CA . PRO A 1 93 ? 0.419 0.863 -7.699 1.00 91.00 93 PRO A CA 1
ATOM 738 C C . PRO A 1 93 ? 1.647 0.126 -8.253 1.00 91.00 93 PRO A C 1
ATOM 740 O O . PRO A 1 93 ? 2.709 0.724 -8.416 1.00 91.00 93 PRO A O 1
ATOM 743 N N . ALA A 1 94 ? 1.504 -1.155 -8.599 1.00 91.81 94 ALA A N 1
ATOM 744 C CA . ALA A 1 94 ? 2.556 -1.926 -9.260 1.00 91.81 94 ALA A CA 1
ATOM 745 C C . ALA A 1 94 ? 2.715 -1.491 -10.732 1.00 91.81 94 ALA A C 1
ATOM 747 O O . ALA A 1 94 ? 2.258 -2.179 -11.645 1.00 91.81 94 ALA A O 1
ATOM 748 N N . LYS A 1 95 ? 3.324 -0.325 -10.971 1.00 91.75 95 LYS A N 1
ATOM 749 C CA . LYS A 1 95 ? 3.541 0.257 -12.302 1.00 91.75 95 LYS A CA 1
ATOM 750 C C . LYS A 1 95 ? 4.986 0.736 -12.470 1.00 91.75 95 LYS A C 1
ATOM 752 O O . LYS A 1 95 ? 5.582 1.271 -11.539 1.00 91.75 95 LYS A O 1
ATOM 757 N N . GLN A 1 96 ? 5.518 0.555 -13.676 1.00 90.25 96 GLN A N 1
ATOM 758 C CA . GLN A 1 96 ? 6.763 1.157 -14.140 1.00 90.25 96 GLN A CA 1
ATOM 759 C C . GLN A 1 96 ? 6.382 2.442 -14.899 1.00 90.25 96 GLN A C 1
ATOM 761 O O . GLN A 1 96 ? 5.607 2.383 -15.852 1.00 90.25 96 GLN A O 1
ATOM 766 N N . ASP A 1 97 ? 6.855 3.597 -14.421 1.00 87.62 97 ASP A N 1
ATOM 767 C CA . ASP A 1 97 ? 6.636 4.915 -15.051 1.00 87.62 97 ASP A CA 1
ATOM 768 C C . ASP A 1 97 ? 7.935 5.535 -15.607 1.00 87.62 97 ASP A C 1
ATOM 770 O O . ASP A 1 97 ? 7.926 6.655 -16.122 1.00 87.62 97 ASP A O 1
ATOM 774 N N . LEU A 1 98 ? 9.075 4.855 -15.449 1.00 85.62 98 LEU A N 1
ATOM 775 C CA . LEU A 1 98 ? 10.383 5.391 -15.811 1.00 85.62 98 LEU A CA 1
ATOM 776 C C . LEU A 1 98 ? 10.628 5.199 -17.308 1.00 85.62 98 LEU A C 1
ATOM 778 O O . LEU A 1 98 ? 10.746 4.072 -17.771 1.00 85.62 98 LEU A O 1
ATOM 782 N N . VAL A 1 99 ? 10.812 6.309 -18.018 1.00 85.94 99 VAL A N 1
ATOM 783 C CA . VAL A 1 99 ? 11.314 6.314 -19.395 1.00 85.94 99 VAL A CA 1
ATOM 784 C C . VAL A 1 99 ? 12.692 6.968 -19.402 1.00 85.94 99 VAL A C 1
ATOM 786 O O . VAL A 1 99 ? 12.850 8.145 -19.064 1.00 85.94 99 VAL A O 1
ATOM 789 N N . LEU A 1 100 ? 13.705 6.190 -19.741 1.00 84.75 100 LEU A N 1
ATOM 790 C CA . LEU A 1 100 ? 15.072 6.612 -19.957 1.00 84.75 100 LEU A CA 1
ATOM 791 C C . LEU A 1 100 ? 15.181 7.223 -21.356 1.00 84.75 100 LEU A C 1
ATOM 793 O O . LEU A 1 100 ? 14.840 6.624 -22.370 1.00 84.75 100 LEU A O 1
ATOM 797 N N . HIS A 1 101 ? 15.657 8.463 -21.417 1.00 79.62 101 HIS A N 1
ATOM 798 C CA . HIS A 1 101 ? 15.911 9.125 -22.691 1.00 79.62 101 HIS A CA 1
ATOM 799 C C . HIS A 1 101 ? 17.315 8.776 -23.184 1.00 79.62 101 HIS A C 1
ATOM 801 O O . HIS A 1 101 ? 18.270 8.836 -22.406 1.00 79.62 101 HIS A O 1
ATOM 807 N N . ILE A 1 102 ? 17.435 8.504 -24.486 1.00 70.81 102 ILE A N 1
ATOM 808 C CA . ILE A 1 102 ? 18.704 8.226 -25.167 1.00 70.81 102 ILE A CA 1
ATOM 809 C C . ILE A 1 102 ? 19.598 9.458 -25.047 1.00 70.81 102 ILE A C 1
ATOM 811 O O . ILE A 1 102 ? 19.419 10.449 -25.752 1.00 70.81 102 ILE A O 1
ATOM 815 N N . ASN A 1 103 ? 20.543 9.411 -24.118 1.00 65.75 103 ASN A N 1
ATOM 816 C CA . ASN A 1 103 ? 21.483 10.503 -23.871 1.00 65.75 103 ASN A CA 1
ATOM 817 C C . ASN A 1 103 ? 22.901 9.986 -23.594 1.00 65.75 103 ASN A C 1
ATOM 819 O O . ASN A 1 103 ? 23.784 10.780 -23.260 1.00 65.75 103 ASN A O 1
ATOM 823 N N . SER A 1 104 ? 23.149 8.674 -23.694 1.00 68.44 104 SER A N 1
ATOM 824 C CA . SER A 1 104 ? 24.450 8.097 -23.362 1.00 68.44 104 SER A CA 1
ATOM 825 C C . SER A 1 104 ? 24.732 6.771 -24.079 1.00 68.44 104 SER A C 1
ATOM 827 O O . SER A 1 104 ? 23.956 6.307 -24.900 1.00 68.44 104 SER A O 1
ATOM 829 N N . ASN A 1 105 ? 25.885 6.176 -23.766 1.00 77.56 105 ASN A N 1
ATOM 830 C CA . ASN A 1 105 ? 26.356 4.871 -24.245 1.00 77.56 105 ASN A CA 1
ATOM 831 C C . ASN A 1 105 ? 25.809 3.692 -23.404 1.00 77.56 105 ASN A C 1
ATOM 833 O O . ASN A 1 105 ? 26.410 2.615 -23.400 1.00 77.56 105 ASN A O 1
ATOM 837 N N . PHE A 1 106 ? 24.744 3.902 -22.628 1.00 77.31 106 PHE A N 1
ATOM 838 C CA . PHE A 1 106 ? 24.128 2.849 -21.820 1.00 77.31 106 PHE A CA 1
ATOM 839 C C . PHE A 1 106 ? 23.061 2.122 -22.641 1.00 77.31 106 PHE A C 1
ATOM 841 O O . PHE A 1 106 ? 22.512 2.690 -23.568 1.00 77.31 106 PHE A O 1
ATOM 848 N N . ASP A 1 107 ? 22.796 0.854 -22.331 1.00 84.88 107 ASP A N 1
ATOM 849 C CA . ASP A 1 107 ? 21.679 0.120 -22.933 1.00 84.88 107 ASP A CA 1
ATOM 850 C C . ASP A 1 107 ? 20.402 0.449 -22.153 1.00 84.88 107 ASP A C 1
ATOM 852 O O . ASP A 1 107 ? 20.073 -0.212 -21.162 1.00 84.88 107 ASP A O 1
ATOM 856 N N . GLU A 1 108 ? 19.742 1.546 -22.524 1.00 86.88 108 GLU A N 1
ATOM 857 C CA . GLU A 1 108 ? 18.543 2.005 -21.826 1.00 86.88 108 GLU A CA 1
ATOM 858 C C . GLU A 1 108 ? 17.374 1.024 -21.993 1.00 86.88 108 GLU A C 1
ATOM 860 O O . GLU A 1 108 ? 16.723 0.682 -21.004 1.00 86.88 108 GLU A O 1
ATOM 865 N N . GLU A 1 109 ? 17.167 0.504 -23.207 1.00 86.06 109 GLU A N 1
ATOM 866 C CA . GLU A 1 109 ? 16.081 -0.432 -23.529 1.00 86.06 109 GLU A CA 1
ATOM 867 C C . GLU A 1 109 ? 16.233 -1.752 -22.759 1.00 86.06 109 GLU A C 1
ATOM 869 O O . GLU A 1 109 ? 15.260 -2.276 -22.210 1.00 86.06 109 GLU A O 1
ATOM 874 N N . GLY A 1 110 ? 17.460 -2.266 -22.625 1.00 89.06 110 GLY A N 1
ATOM 875 C CA . GLY A 1 110 ? 17.732 -3.455 -21.818 1.00 89.06 110 GLY A CA 1
ATOM 876 C C . GLY A 1 110 ? 17.400 -3.271 -20.331 1.00 89.06 110 GLY A C 1
ATOM 877 O O . GLY A 1 110 ? 16.879 -4.191 -19.688 1.00 89.06 110 GLY A O 1
ATOM 878 N N . ILE A 1 111 ? 17.661 -2.085 -19.770 1.00 89.75 111 ILE A N 1
ATOM 879 C CA . ILE A 1 111 ? 17.333 -1.764 -18.371 1.00 89.75 111 ILE A CA 1
ATOM 880 C C . ILE A 1 111 ? 15.824 -1.592 -18.196 1.00 89.75 111 ILE A C 1
ATOM 882 O O . ILE A 1 111 ? 15.261 -2.144 -17.248 1.00 89.75 111 ILE A O 1
ATOM 886 N N . GLU A 1 112 ? 15.162 -0.866 -19.094 1.00 91.06 112 GLU A N 1
ATOM 887 C CA . GLU A 1 112 ? 13.706 -0.699 -19.076 1.00 91.06 112 GLU A CA 1
ATOM 888 C C . GLU A 1 112 ? 12.994 -2.046 -19.163 1.00 91.06 112 GLU A C 1
ATOM 890 O O . GLU A 1 112 ? 12.186 -2.359 -18.291 1.00 91.06 112 GLU A O 1
ATOM 895 N N . ALA A 1 113 ? 13.391 -2.910 -20.100 1.00 90.56 113 ALA A N 1
ATOM 896 C CA . ALA A 1 113 ? 12.831 -4.252 -20.231 1.00 90.56 113 ALA A CA 1
ATOM 897 C C . ALA A 1 113 ? 13.025 -5.098 -18.959 1.00 90.56 113 ALA A C 1
ATOM 899 O O . ALA A 1 113 ? 12.149 -5.883 -18.573 1.00 90.56 113 ALA A O 1
ATOM 900 N N . ALA A 1 114 ? 14.161 -4.946 -18.270 1.00 92.81 114 ALA A N 1
ATOM 901 C CA . ALA A 1 114 ? 14.395 -5.615 -16.994 1.00 92.81 114 ALA A CA 1
ATOM 902 C C . ALA A 1 114 ? 13.476 -5.078 -15.878 1.00 92.81 114 ALA A C 1
ATOM 904 O O . ALA A 1 114 ? 12.936 -5.870 -15.099 1.00 92.81 114 ALA A O 1
ATOM 905 N N . LEU A 1 115 ? 13.266 -3.760 -15.808 1.00 94.19 115 LEU A N 1
ATOM 906 C CA . LEU A 1 115 ? 12.354 -3.123 -14.849 1.00 94.19 115 LEU A CA 1
ATOM 907 C C . LEU A 1 115 ? 10.885 -3.474 -15.129 1.00 94.19 115 LEU A C 1
ATOM 909 O O . LEU A 1 115 ? 10.133 -3.769 -14.194 1.00 94.19 115 LEU A O 1
ATOM 913 N N . ASP A 1 116 ? 10.490 -3.526 -16.397 1.00 93.38 116 ASP A N 1
ATOM 914 C CA . ASP A 1 116 ? 9.158 -3.947 -16.827 1.00 93.38 116 ASP A CA 1
ATOM 915 C C . ASP A 1 116 ? 8.899 -5.398 -16.443 1.00 93.38 116 ASP A C 1
ATOM 917 O O . ASP A 1 116 ? 7.865 -5.720 -15.855 1.00 93.38 116 ASP A O 1
ATOM 921 N N . LYS A 1 117 ? 9.877 -6.283 -16.668 1.00 95.31 117 LYS A N 1
ATOM 922 C CA . LYS A 1 117 ? 9.784 -7.682 -16.243 1.00 95.31 117 LYS A CA 1
ATOM 923 C C . LYS A 1 117 ? 9.576 -7.809 -14.734 1.00 95.31 117 LYS A C 1
ATOM 925 O O . LYS A 1 117 ? 8.747 -8.613 -14.308 1.00 95.31 117 LYS A O 1
ATOM 930 N N . LEU A 1 118 ? 10.302 -7.040 -13.920 1.00 96.25 118 LEU A N 1
ATOM 931 C CA . LEU A 1 118 ? 10.106 -7.043 -12.465 1.00 96.25 118 LEU A CA 1
ATOM 932 C C . LEU A 1 118 ? 8.702 -6.562 -12.088 1.00 96.25 118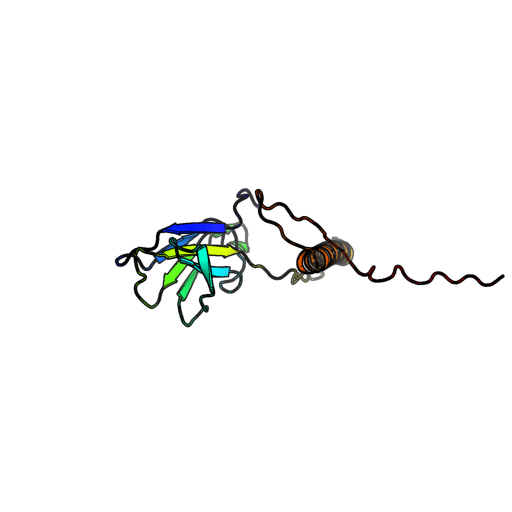 LEU A C 1
ATOM 934 O O . LEU A 1 118 ? 8.046 -7.195 -11.262 1.00 96.25 118 LEU A O 1
ATOM 938 N N . THR A 1 119 ? 8.219 -5.501 -12.729 1.00 95.75 119 THR A N 1
ATOM 939 C CA . THR A 1 119 ? 6.865 -4.972 -12.515 1.00 95.75 119 THR A CA 1
ATOM 940 C C . THR A 1 119 ? 5.796 -6.008 -12.859 1.00 95.75 119 THR A C 1
ATOM 942 O O . THR A 1 119 ? 4.886 -6.238 -12.064 1.00 95.75 119 THR A O 1
ATOM 945 N N . ILE A 1 120 ? 5.943 -6.707 -13.986 1.00 95.50 120 ILE A N 1
ATOM 946 C CA . ILE A 1 120 ? 5.034 -7.783 -14.402 1.00 95.50 120 ILE A CA 1
ATOM 947 C C . ILE A 1 120 ? 5.018 -8.916 -13.370 1.00 95.50 120 ILE A C 1
ATOM 949 O O . ILE A 1 120 ? 3.948 -9.404 -13.007 1.00 95.50 120 ILE A O 1
ATOM 953 N N . LEU A 1 121 ? 6.180 -9.331 -12.858 1.00 97.00 121 LEU A N 1
ATOM 954 C CA . LEU A 1 121 ? 6.249 -10.370 -11.824 1.00 97.00 121 LEU A CA 1
ATOM 955 C C . LEU A 1 121 ? 5.539 -9.940 -10.530 1.00 97.00 121 LEU A C 1
ATOM 957 O O . LEU A 1 121 ? 4.841 -10.750 -9.922 1.00 97.00 121 LEU A O 1
ATOM 961 N N . VAL A 1 122 ? 5.667 -8.672 -10.126 1.00 96.00 122 VAL A N 1
ATOM 962 C CA . VAL A 1 122 ? 4.943 -8.126 -8.964 1.00 96.00 122 VAL A CA 1
ATOM 963 C C . VAL A 1 122 ? 3.433 -8.146 -9.204 1.00 96.00 122 VAL A C 1
ATOM 965 O O . VAL A 1 122 ? 2.700 -8.636 -8.348 1.00 96.00 122 VAL A O 1
ATOM 968 N N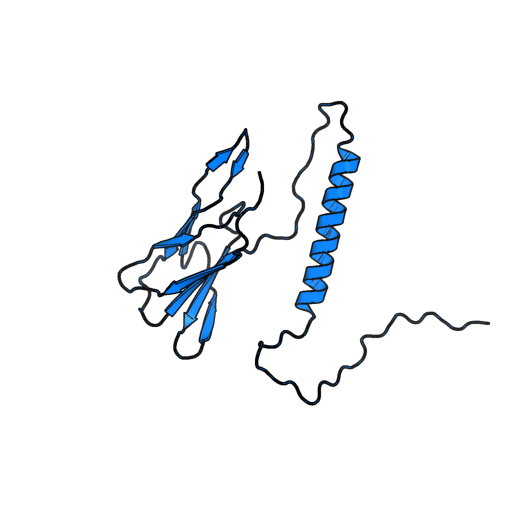 . GLN A 1 123 ? 2.967 -7.710 -10.376 1.00 95.75 123 GLN A N 1
ATOM 969 C CA . GLN A 1 123 ? 1.544 -7.750 -10.740 1.00 95.75 123 GLN A CA 1
ATOM 970 C C . GLN A 1 123 ? 0.983 -9.182 -10.729 1.00 95.75 123 GLN A C 1
ATOM 972 O O . GLN A 1 123 ? -0.121 -9.420 -10.240 1.00 95.75 123 GLN A O 1
ATOM 977 N N . GLN A 1 124 ? 1.752 -10.164 -11.212 1.00 95.25 124 GLN A N 1
ATOM 978 C CA . GLN A 1 124 ? 1.367 -11.578 -11.151 1.00 95.25 124 GLN A CA 1
ATOM 979 C C . GLN A 1 124 ? 1.249 -12.079 -9.705 1.00 95.25 124 GLN A C 1
ATOM 981 O O . GLN A 1 124 ? 0.306 -12.800 -9.376 1.00 95.25 124 GLN A O 1
ATOM 986 N N . ILE A 1 125 ? 2.179 -11.691 -8.828 1.00 95.19 125 ILE A N 1
ATOM 987 C CA . ILE A 1 125 ? 2.126 -12.034 -7.400 1.00 95.19 125 ILE A CA 1
ATOM 988 C C . ILE A 1 125 ? 0.926 -11.366 -6.718 1.00 95.19 125 ILE A C 1
ATOM 990 O O . ILE A 1 125 ? 0.261 -12.017 -5.908 1.00 95.19 125 ILE A O 1
ATOM 994 N N . GLU A 1 126 ? 0.618 -10.107 -7.037 1.00 93.44 126 GLU A N 1
ATOM 995 C CA . GLU A 1 126 ? -0.570 -9.419 -6.519 1.00 93.44 126 GLU A CA 1
ATOM 996 C C . GLU A 1 126 ? -1.853 -10.147 -6.917 1.00 93.44 126 GLU A C 1
ATOM 998 O O . GLU A 1 126 ? -2.689 -10.409 -6.054 1.00 93.44 126 GLU A O 1
ATOM 1003 N N . GLU A 1 127 ? -1.987 -10.552 -8.179 1.00 93.44 127 GLU A N 1
ATOM 1004 C CA . GLU A 1 127 ? -3.148 -11.306 -8.661 1.00 93.44 127 GLU A CA 1
ATOM 1005 C C . GLU A 1 127 ? -3.306 -12.647 -7.929 1.00 93.44 127 GLU A C 1
ATOM 1007 O O . GLU A 1 127 ? -4.384 -12.979 -7.425 1.00 93.44 127 GLU A O 1
ATOM 1012 N N . LEU A 1 128 ? -2.214 -13.405 -7.790 1.00 91.75 128 LEU A N 1
ATOM 1013 C CA . LEU A 1 128 ? -2.214 -14.656 -7.027 1.00 91.75 128 LEU A CA 1
ATOM 1014 C C . LEU A 1 128 ? -2.593 -14.426 -5.560 1.00 91.75 128 LEU A C 1
ATOM 1016 O O . LEU A 1 128 ? -3.370 -15.193 -4.989 1.00 91.75 128 LEU A O 1
ATOM 1020 N N . THR A 1 129 ? -2.081 -13.357 -4.952 1.00 92.12 129 THR A N 1
ATOM 1021 C CA . THR A 1 129 ? -2.339 -13.025 -3.547 1.00 92.12 129 THR A CA 1
ATOM 1022 C C . THR A 1 129 ? -3.778 -12.549 -3.340 1.00 92.12 129 THR A C 1
ATOM 1024 O O . THR A 1 129 ? -4.408 -12.904 -2.341 1.00 92.12 129 THR A O 1
ATOM 1027 N N . ASN A 1 130 ? -4.339 -11.793 -4.282 1.00 89.69 130 ASN A N 1
ATOM 1028 C CA . ASN A 1 130 ? -5.723 -11.319 -4.238 1.00 89.69 130 ASN A CA 1
ATOM 1029 C C . ASN A 1 130 ? -6.734 -12.454 -4.417 1.00 89.69 130 ASN A C 1
ATOM 1031 O O . ASN A 1 130 ? -7.819 -12.401 -3.843 1.00 89.69 130 ASN A O 1
ATOM 1035 N N . ARG A 1 131 ? -6.357 -13.512 -5.140 1.00 86.06 131 ARG A N 1
ATOM 1036 C CA . ARG A 1 131 ? -7.155 -14.738 -5.297 1.00 86.06 131 ARG A CA 1
ATOM 1037 C C . ARG A 1 131 ? -6.869 -15.813 -4.253 1.00 86.06 131 ARG A C 1
ATOM 1039 O O . ARG A 1 131 ? -7.456 -16.893 -4.316 1.00 86.06 131 ARG A O 1
ATOM 1046 N N . SER A 1 132 ? -5.976 -15.543 -3.307 1.00 87.62 132 SER A N 1
ATOM 1047 C CA . SER A 1 132 ? -5.647 -16.481 -2.238 1.00 87.62 132 SER A CA 1
ATOM 1048 C C . SER A 1 132 ? -6.571 -16.316 -1.032 1.00 87.62 132 SER A C 1
ATOM 1050 O O . SER A 1 132 ? -7.068 -15.227 -0.737 1.00 87.62 132 SER A O 1
ATOM 1052 N N . LEU A 1 133 ? -6.778 -17.413 -0.303 1.00 85.44 133 LEU A N 1
ATOM 1053 C CA . LEU A 1 133 ? -7.461 -17.381 0.984 1.00 85.44 133 LEU A CA 1
ATOM 1054 C C . LEU A 1 133 ? -6.498 -16.835 2.049 1.00 85.44 133 LEU A C 1
ATOM 1056 O O . LEU A 1 133 ? -5.471 -17.452 2.330 1.00 85.44 133 LEU A O 1
ATOM 1060 N N . LYS A 1 134 ? -6.839 -15.697 2.661 1.00 86.62 134 LYS A N 1
ATOM 1061 C CA . LYS A 1 134 ? -6.066 -15.090 3.756 1.00 86.62 134 LYS A CA 1
ATOM 1062 C C . LYS A 1 134 ? -6.672 -15.512 5.094 1.00 86.62 134 LYS A C 1
ATOM 1064 O O . LYS A 1 134 ? -7.837 -15.232 5.358 1.00 86.62 134 LYS A O 1
ATOM 1069 N N . ILE A 1 135 ? -5.889 -16.193 5.926 1.00 85.19 135 ILE A N 1
ATOM 1070 C CA . ILE A 1 135 ? -6.319 -16.734 7.224 1.00 85.19 135 ILE A CA 1
ATOM 1071 C C . ILE A 1 135 ? -5.520 -16.032 8.330 1.00 85.19 135 ILE A C 1
ATOM 1073 O O . ILE A 1 135 ? -4.337 -15.743 8.157 1.00 85.19 135 ILE A O 1
ATOM 1077 N N . ALA A 1 136 ? -6.159 -15.737 9.463 1.00 81.38 136 ALA A N 1
ATOM 1078 C CA . ALA A 1 136 ? -5.483 -15.147 10.618 1.00 81.38 136 ALA A CA 1
ATOM 1079 C C . ALA A 1 136 ? -4.524 -16.150 11.290 1.00 81.38 136 ALA A C 1
ATOM 1081 O O . ALA A 1 136 ? -4.785 -17.349 11.298 1.00 81.38 136 ALA A O 1
ATOM 1082 N N . LEU A 1 137 ? -3.454 -15.661 11.929 1.00 72.81 137 LEU A N 1
ATOM 1083 C CA . LEU A 1 137 ? -2.377 -16.478 12.525 1.00 72.81 137 LEU A CA 1
ATOM 1084 C C . LEU A 1 137 ? -2.829 -17.490 13.605 1.00 72.81 137 LEU A C 1
ATOM 1086 O O . LEU A 1 137 ? -2.065 -18.386 13.944 1.00 72.81 137 LEU A O 1
ATOM 1090 N N . GLY A 1 138 ? -4.052 -17.366 14.133 1.00 74.44 138 GLY A N 1
ATOM 1091 C CA . GLY A 1 138 ? -4.651 -18.308 15.091 1.00 74.44 138 GLY A CA 1
ATOM 1092 C C . GLY A 1 138 ? -5.940 -18.977 14.607 1.00 74.44 138 GLY A C 1
ATOM 1093 O O . GLY A 1 138 ? -6.564 -19.715 15.367 1.00 74.44 138 GLY A O 1
ATOM 1094 N N . ALA A 1 139 ? -6.371 -18.711 13.373 1.00 77.31 139 ALA A N 1
ATOM 1095 C CA . ALA A 1 139 ? -7.592 -19.293 12.838 1.00 77.31 139 ALA A CA 1
ATOM 1096 C C . ALA A 1 139 ? -7.310 -20.698 12.293 1.00 77.31 139 ALA A C 1
ATOM 1098 O O . ALA A 1 139 ? -6.400 -20.908 11.493 1.00 77.31 139 ALA A O 1
ATOM 1099 N N . GLN A 1 140 ? -8.117 -21.664 12.726 1.00 81.62 140 GLN A N 1
ATOM 1100 C CA . GLN A 1 140 ? -8.124 -23.001 12.149 1.00 81.62 140 GLN A CA 1
ATOM 1101 C C . GLN A 1 140 ? -9.201 -23.066 11.078 1.00 81.62 140 GLN A C 1
ATOM 1103 O O . GLN A 1 140 ? -10.338 -22.658 11.313 1.00 81.62 140 GLN A O 1
ATOM 1108 N N . VAL A 1 141 ? -8.847 -23.600 9.914 1.00 79.56 141 VAL A N 1
ATOM 1109 C CA . VAL A 1 141 ? -9.819 -23.858 8.857 1.00 79.56 141 VAL A CA 1
ATOM 1110 C C . VAL A 1 141 ? -9.979 -25.358 8.707 1.00 79.56 141 VAL A C 1
ATOM 1112 O O . VAL A 1 141 ? -9.033 -26.066 8.368 1.00 79.56 141 VAL A O 1
ATOM 1115 N N . THR A 1 142 ? -11.183 -25.846 8.976 1.00 84.62 142 THR A N 1
ATOM 1116 C CA . THR A 1 142 ? -11.575 -27.235 8.739 1.00 84.62 142 THR A CA 1
ATOM 1117 C C . THR A 1 142 ? -12.489 -27.292 7.515 1.00 84.62 142 THR A C 1
ATOM 1119 O O . THR A 1 142 ? -13.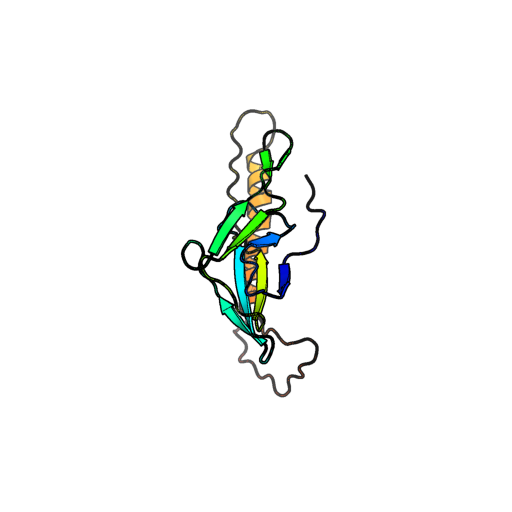240 -26.357 7.248 1.00 84.62 142 THR A O 1
ATOM 1122 N N . ASN A 1 143 ? -12.411 -28.381 6.743 1.00 80.94 143 ASN A N 1
ATOM 1123 C CA . ASN A 1 143 ? -13.252 -28.633 5.563 1.00 80.94 143 ASN A CA 1
ATOM 1124 C C . ASN A 1 143 ? -13.141 -27.600 4.421 1.00 80.94 143 ASN A C 1
ATOM 1126 O O . ASN A 1 143 ? -14.147 -27.168 3.859 1.00 80.94 143 ASN A O 1
ATOM 1130 N N . LEU A 1 144 ? -11.918 -27.242 4.019 1.00 77.88 144 LEU A N 1
ATOM 1131 C CA . LEU A 1 144 ? -11.701 -26.522 2.761 1.00 77.88 144 LEU A CA 1
ATOM 1132 C C . LEU A 1 144 ? -11.898 -27.459 1.564 1.00 77.88 144 LEU A C 1
ATOM 1134 O O . LEU A 1 144 ? -11.108 -28.379 1.362 1.00 77.88 144 LEU A O 1
ATOM 1138 N N . HIS A 1 145 ? -12.929 -27.208 0.759 1.00 75.62 145 HIS A N 1
ATOM 1139 C CA . HIS A 1 145 ? -13.162 -27.912 -0.500 1.00 75.62 145 HIS A CA 1
ATOM 1140 C C . HIS A 1 145 ? -13.152 -26.905 -1.654 1.00 75.62 145 HIS A C 1
ATOM 1142 O O . HIS A 1 145 ? -13.943 -25.963 -1.670 1.00 75.62 145 HIS A O 1
ATOM 1148 N N . PHE A 1 146 ? -12.253 -27.093 -2.618 1.00 74.38 146 PHE A N 1
ATOM 1149 C CA . PHE A 1 146 ? -12.118 -26.233 -3.796 1.00 74.38 146 PHE A CA 1
ATOM 1150 C C . PHE A 1 146 ? -12.542 -27.018 -5.034 1.00 74.38 146 PHE A C 1
ATOM 1152 O O . PHE A 1 146 ? -12.123 -28.158 -5.226 1.00 74.38 146 PHE A O 1
ATOM 1159 N N . LEU A 1 147 ? -13.324 -26.393 -5.910 1.00 65.94 147 LEU A N 1
ATOM 1160 C CA . LEU A 1 147 ? -13.412 -26.851 -7.292 1.00 65.94 147 LEU A CA 1
ATOM 1161 C C . LEU A 1 147 ? -12.093 -26.456 -7.961 1.00 65.94 147 LEU A C 1
ATOM 1163 O O . LEU A 1 147 ? -11.745 -25.277 -7.984 1.00 65.94 147 LEU A O 1
ATOM 1167 N N . LEU A 1 148 ? -11.328 -27.436 -8.447 1.00 59.38 148 LEU A N 1
ATOM 1168 C CA . LEU A 1 148 ? -10.104 -27.178 -9.203 1.00 59.38 148 LEU A CA 1
ATOM 1169 C C . LEU A 1 148 ? -10.441 -26.252 -10.382 1.00 59.38 148 LEU A C 1
ATOM 1171 O O . LEU A 1 148 ? -11.100 -26.670 -11.332 1.00 59.38 148 LEU A O 1
ATOM 1175 N N . ALA A 1 149 ? -9.974 -25.002 -10.333 1.00 58.53 149 ALA A N 1
ATOM 1176 C CA . ALA A 1 149 ? -9.862 -24.183 -11.532 1.00 58.53 149 ALA A CA 1
ATOM 1177 C C . ALA A 1 149 ? -8.875 -24.917 -12.442 1.00 58.53 149 ALA A C 1
ATOM 1179 O O . ALA A 1 149 ? -7.717 -25.124 -12.073 1.00 58.53 149 ALA A O 1
ATOM 1180 N N . HIS A 1 150 ? -9.389 -25.453 -13.544 1.00 47.34 150 HIS A N 1
ATOM 1181 C CA . HIS A 1 150 ? -8.726 -26.522 -14.265 1.00 47.34 150 HIS A CA 1
ATOM 1182 C C . HIS A 1 150 ? -7.315 -26.111 -14.719 1.00 47.34 150 HIS A C 1
ATOM 1184 O O . HIS A 1 150 ? -7.096 -25.018 -15.241 1.00 47.34 150 HIS A O 1
ATOM 1190 N N . LYS A 1 151 ? -6.352 -27.024 -14.543 1.00 45.91 151 LYS A N 1
ATOM 1191 C CA . LYS A 1 151 ? -5.146 -27.030 -15.368 1.00 45.91 151 LYS A CA 1
ATOM 1192 C C . LYS A 1 151 ? -5.597 -27.261 -16.800 1.00 45.91 151 LYS A C 1
ATOM 1194 O O . LYS A 1 151 ? -6.230 -28.284 -17.063 1.00 45.91 151 LYS A O 1
ATOM 1199 N N . VAL A 1 152 ? -5.281 -26.296 -17.662 1.00 42.91 152 VAL A N 1
ATOM 1200 C CA . VAL A 1 152 ? -5.295 -26.361 -19.128 1.00 42.91 152 VAL A CA 1
ATOM 1201 C C . VAL A 1 152 ? -5.241 -27.812 -19.611 1.00 42.91 152 VAL A C 1
ATOM 1203 O O . VAL A 1 152 ? -4.296 -28.535 -19.302 1.00 42.91 152 VAL A O 1
ATOM 1206 N N . TRP A 1 153 ? -6.294 -28.221 -20.322 1.00 36.72 153 TRP A N 1
ATOM 1207 C CA . TRP A 1 153 ? -6.338 -29.426 -21.131 1.00 36.72 153 TRP A CA 1
ATOM 1208 C C . TRP A 1 153 ? -5.093 -29.409 -22.026 1.00 36.72 153 TRP A C 1
ATOM 1210 O O . TRP A 1 153 ? -5.018 -28.606 -22.949 1.00 36.72 153 TRP A O 1
ATOM 1220 N N . MET A 1 154 ? -4.093 -30.237 -21.731 1.00 34.12 154 MET A N 1
ATOM 1221 C CA . MET A 1 154 ? -3.176 -30.696 -22.768 1.00 34.12 154 MET A CA 1
ATOM 1222 C C . MET A 1 154 ? -3.772 -31.992 -23.294 1.00 34.12 154 MET A C 1
ATOM 1224 O O . MET A 1 154 ? -3.903 -32.979 -22.571 1.00 34.12 154 MET A O 1
ATOM 1228 N N . GLU A 1 155 ? -4.259 -31.883 -24.521 1.00 41.06 155 GLU A N 1
ATOM 1229 C CA . GLU A 1 155 ? -5.028 -32.867 -25.259 1.00 41.06 155 GLU A CA 1
ATOM 1230 C C . GLU A 1 155 ? -4.275 -34.190 -25.421 1.00 41.06 155 GLU A C 1
ATOM 1232 O O . GLU A 1 155 ? -3.073 -34.233 -25.679 1.00 41.06 155 GLU A O 1
ATOM 1237 N N . PHE A 1 156 ? -5.034 -35.277 -25.317 1.00 34.41 156 PHE A N 1
ATOM 1238 C CA . PHE A 1 156 ? -4.691 -36.563 -25.899 1.00 34.41 156 PHE A CA 1
ATOM 1239 C C . PHE A 1 156 ? -5.176 -36.538 -27.356 1.00 34.41 156 PHE A C 1
ATOM 1241 O O . PHE A 1 156 ? -6.380 -36.425 -27.589 1.00 34.41 156 PHE A O 1
ATOM 1248 N N . CYS A 1 157 ? -4.270 -36.663 -28.326 1.00 37.75 157 CYS A N 1
ATOM 1249 C CA . CYS A 1 157 ? -4.586 -37.116 -29.682 1.00 37.75 157 CYS A CA 1
ATOM 1250 C C . CYS A 1 157 ? -3.362 -37.821 -30.293 1.00 37.75 157 CYS A C 1
ATOM 1252 O O . CYS A 1 157 ? -2.435 -37.155 -30.740 1.00 37.75 157 CYS A O 1
ATOM 1254 N N . TRP A 1 158 ? -3.468 -39.159 -30.295 1.00 48.66 158 TRP A N 1
ATOM 1255 C CA . TRP A 1 158 ? -2.720 -40.211 -31.010 1.00 48.66 158 TRP A CA 1
ATOM 1256 C C . TRP A 1 158 ? -1.222 -40.379 -30.735 1.00 48.66 158 TRP A C 1
ATOM 1258 O O . TRP A 1 158 ? -0.404 -39.577 -31.227 1.00 48.66 158 TRP A O 1
#

Organism: NCBI:txid2738886

Sequence (158 aa):
MAIDVTSNRVQVQASSTVRKYDFNFRVFQDTDLEVYLVNRSDATTELQRLSTDYRVVLTATTVGSVQAFNNGSITFTKDLTDDFDVLILRKVPAKQDLVLHINSNFDEEGIEAALDKLTILVQQIEELTNRSLKIALGAQVTNLHFLLAHKVWMEFCW